Protein AF-A0A392QDA1-F1 (afdb_monomer)

Organism: NCBI:txid97028

Solvent-accessible surface area (backbone atoms only — not comparable to full-atom values): 6188 Å² total; per-residue (Å²): 137,78,67,86,50,69,68,54,48,57,68,53,84,76,65,58,68,62,35,60,78,65,46,43,58,72,70,44,45,66,56,47,45,52,50,48,23,72,72,70,76,44,80,56,62,68,60,43,50,50,54,46,51,43,58,74,67,65,57,52,59,65,56,50,31,59,62,34,36,80,76,46,47,89,55,18,59,62,50,45,58,52,49,53,51,50,53,55,45,55,51,52,36,52,76,70,64,65,64,76,69,83,81,127

Sequence (104 aa):
MIPKTKEELFSYEIDWAVYDKHQLHDRLRPWISKKIKDFLGEEENTLIDYIVSSTQEHVKASQMLERLQTILDDEAEMFVLKMWRMLIFEIKKVETGLAVKSKS

Mean predicted aligned error: 4.25 Å

Structure (mmCIF, N/CA/C/O backbone):
data_AF-A0A392QDA1-F1
#
_entry.id   AF-A0A392QDA1-F1
#
loop_
_atom_site.group_PDB
_atom_site.id
_atom_site.type_symbol
_atom_site.label_atom_id
_atom_site.label_alt_id
_atom_site.label_comp_id
_atom_site.label_asym_id
_atom_site.label_entity_id
_atom_site.label_seq_id
_atom_site.pdbx_PDB_ins_code
_atom_site.Cartn_x
_atom_site.Cartn_y
_atom_site.Cartn_z
_atom_site.occupancy
_atom_site.B_iso_or_equiv
_atom_site.auth_seq_id
_atom_site.auth_comp_id
_atom_site.auth_asym_id
_atom_site.auth_atom_id
_atom_site.pdbx_PDB_model_num
ATOM 1 N N . MET A 1 1 ? -9.910 10.112 10.956 1.00 83.31 1 MET A N 1
ATOM 2 C CA . MET A 1 1 ? -8.728 10.940 10.632 1.00 83.31 1 MET A CA 1
ATOM 3 C C . MET A 1 1 ? -7.683 10.060 9.952 1.00 83.31 1 MET A C 1
ATOM 5 O O . MET A 1 1 ? -7.612 8.893 10.313 1.00 83.31 1 MET A O 1
ATOM 9 N N . ILE A 1 2 ? -6.945 10.575 8.964 1.00 91.62 2 ILE A N 1
ATOM 10 C CA . ILE A 1 2 ? -5.819 9.865 8.327 1.00 91.62 2 ILE A CA 1
ATOM 11 C C . ILE A 1 2 ? -4.516 10.365 8.976 1.00 91.62 2 ILE A C 1
ATOM 13 O O . ILE A 1 2 ? -4.365 11.587 9.071 1.00 91.62 2 ILE A O 1
ATOM 17 N N . PRO A 1 3 ? -3.606 9.471 9.409 1.00 94.50 3 PRO A N 1
ATOM 18 C CA . PRO A 1 3 ? -2.318 9.844 9.993 1.00 94.50 3 PRO A CA 1
ATOM 19 C C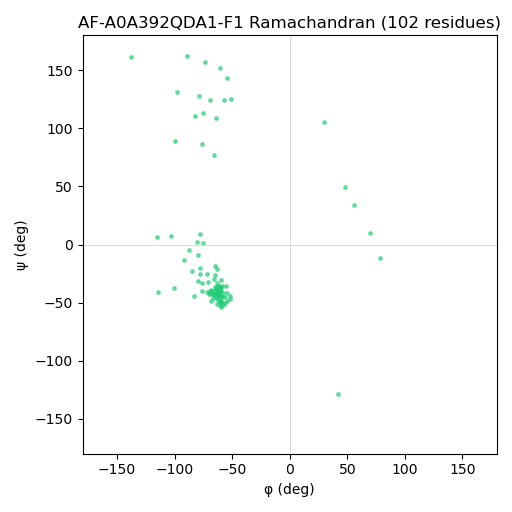 . PRO A 1 3 ? -1.478 10.770 9.111 1.00 94.50 3 PRO A C 1
ATOM 21 O O . PRO A 1 3 ? -1.452 10.639 7.877 1.00 94.50 3 PRO A O 1
ATOM 24 N N . LYS A 1 4 ? -0.772 11.708 9.749 1.00 91.06 4 LYS A N 1
ATOM 25 C CA . LYS A 1 4 ? 0.051 12.696 9.037 1.00 91.06 4 LYS A CA 1
ATOM 26 C C . LYS A 1 4 ? 1.521 12.320 9.053 1.00 91.06 4 LYS A C 1
ATOM 28 O O . LYS A 1 4 ? 2.171 12.510 8.024 1.00 91.06 4 LYS A O 1
ATOM 33 N N . THR A 1 5 ? 2.020 11.768 10.155 1.00 95.81 5 THR A N 1
ATOM 34 C CA . THR A 1 5 ? 3.424 11.356 10.264 1.00 95.81 5 THR A CA 1
ATOM 35 C C . THR A 1 5 ? 3.621 9.913 9.804 1.00 95.81 5 THR A C 1
ATOM 37 O O . THR A 1 5 ? 2.660 9.150 9.675 1.00 95.81 5 THR A O 1
ATOM 40 N N . LYS A 1 6 ? 4.871 9.541 9.515 1.00 95.25 6 LYS A N 1
ATOM 41 C CA . LYS A 1 6 ? 5.231 8.169 9.134 1.00 95.25 6 LYS A CA 1
ATOM 42 C C . LYS A 1 6 ? 4.991 7.212 10.295 1.00 95.25 6 LYS A C 1
ATOM 44 O O . LYS A 1 6 ? 4.420 6.146 10.100 1.00 95.25 6 LYS A O 1
ATOM 49 N N . GLU A 1 7 ? 5.373 7.625 11.495 1.00 96.25 7 GLU A N 1
ATOM 50 C CA . GLU A 1 7 ? 5.296 6.836 12.720 1.00 96.25 7 GLU A CA 1
ATOM 51 C C . GLU A 1 7 ? 3.841 6.501 13.055 1.00 96.25 7 GLU A C 1
ATOM 53 O O . GLU A 1 7 ? 3.510 5.338 13.286 1.00 96.25 7 GLU A O 1
ATOM 58 N N . GLU A 1 8 ? 2.953 7.498 13.002 1.00 96.69 8 GLU A N 1
ATOM 59 C CA . GLU A 1 8 ? 1.516 7.298 13.205 1.00 96.69 8 GLU A CA 1
ATOM 60 C C . GLU A 1 8 ? 0.920 6.401 12.117 1.00 96.69 8 GLU A C 1
ATOM 62 O O . GLU A 1 8 ? 0.078 5.556 12.404 1.00 96.69 8 GLU A O 1
ATOM 67 N N . LEU A 1 9 ? 1.345 6.578 10.861 1.00 96.88 9 LEU A N 1
ATOM 68 C CA . LEU A 1 9 ? 0.834 5.798 9.738 1.00 96.88 9 LEU A CA 1
ATOM 69 C C . LEU A 1 9 ? 1.245 4.325 9.831 1.00 96.88 9 LEU A C 1
ATOM 71 O O . LEU A 1 9 ? 0.441 3.447 9.533 1.00 96.88 9 LEU A O 1
ATOM 75 N N . PHE A 1 10 ? 2.482 4.061 10.249 1.00 96.50 10 PHE A N 1
ATOM 76 C CA . PHE A 1 10 ? 3.039 2.712 10.363 1.00 96.50 10 PHE A CA 1
ATOM 77 C C . PHE A 1 10 ? 2.539 1.994 11.619 1.00 96.50 10 PHE A C 1
ATOM 79 O O . PHE A 1 10 ? 2.469 0.767 11.628 1.00 96.50 10 PHE A O 1
ATOM 86 N N . SER A 1 11 ? 2.159 2.754 12.647 1.00 96.38 11 SER A N 1
ATOM 87 C CA . SER A 1 11 ? 1.542 2.235 13.874 1.00 96.38 11 SER A CA 1
ATOM 88 C C . SER A 1 11 ? 0.018 2.119 13.774 1.00 96.38 11 SER A C 1
ATOM 90 O O . SER A 1 11 ? -0.618 1.641 14.709 1.00 96.38 11 SER A O 1
ATOM 92 N N . TYR A 1 12 ? -0.585 2.576 12.673 1.00 96.44 12 TYR A N 1
ATOM 93 C CA . TYR A 1 12 ? -2.030 2.534 12.493 1.00 96.44 12 TYR A CA 1
ATOM 94 C C . TYR A 1 12 ? -2.511 1.088 12.317 1.00 96.44 12 TYR A C 1
ATOM 96 O O . TYR A 1 12 ? -2.082 0.386 11.398 1.00 96.44 12 TYR A O 1
ATOM 104 N N . GLU A 1 13 ? -3.451 0.664 13.160 1.00 94.88 13 GLU A N 1
ATOM 105 C CA . GLU A 1 13 ? -4.080 -0.651 13.060 1.00 94.88 13 GLU A CA 1
ATOM 106 C C . GLU A 1 13 ? -5.095 -0.679 11.913 1.00 94.88 13 GLU A C 1
ATOM 108 O O . GLU A 1 13 ? -6.120 0.006 11.926 1.00 94.88 13 GLU A O 1
ATOM 113 N N . ILE A 1 14 ? -4.781 -1.463 10.883 1.00 96.12 14 ILE A N 1
ATOM 114 C CA . ILE A 1 14 ? -5.652 -1.668 9.730 1.00 96.12 14 ILE A CA 1
ATOM 115 C C . ILE A 1 14 ? -6.748 -2.668 10.104 1.00 96.12 14 ILE A C 1
ATOM 117 O O . ILE A 1 14 ? -6.455 -3.774 10.556 1.00 96.12 14 ILE A O 1
ATOM 121 N N . ASP A 1 15 ? -8.007 -2.297 9.865 1.00 95.81 15 ASP A N 1
ATOM 122 C CA . ASP A 1 15 ? -9.128 -3.233 9.944 1.00 95.81 15 ASP A CA 1
ATOM 123 C C . ASP A 1 15 ? -9.133 -4.127 8.694 1.00 95.81 15 ASP A C 1
ATOM 125 O O . ASP A 1 15 ? -9.759 -3.834 7.668 1.00 95.81 15 ASP A O 1
ATOM 129 N N . TRP A 1 16 ? -8.368 -5.215 8.775 1.00 97.12 16 TRP A N 1
ATOM 130 C CA . TRP A 1 16 ? -8.252 -6.192 7.696 1.00 97.12 16 TRP A CA 1
ATOM 131 C C . TRP A 1 16 ? -9.570 -6.926 7.420 1.00 97.12 16 TRP A C 1
ATOM 133 O O . TRP A 1 16 ? -9.834 -7.294 6.279 1.00 97.12 16 TRP A O 1
ATOM 143 N N . ALA A 1 17 ? -10.455 -7.051 8.414 1.00 96.44 17 ALA A N 1
ATOM 144 C CA . ALA A 1 17 ? -11.766 -7.657 8.210 1.00 96.44 17 ALA A CA 1
ATOM 145 C C . ALA A 1 17 ? -12.643 -6.790 7.292 1.00 96.44 17 ALA A C 1
ATOM 147 O O . ALA A 1 17 ? -13.306 -7.309 6.390 1.00 96.44 17 ALA A O 1
ATOM 148 N N . VAL A 1 18 ? -12.620 -5.464 7.470 1.00 95.75 18 VAL A N 1
ATOM 149 C CA . VAL A 1 18 ? -13.268 -4.514 6.551 1.00 95.75 18 VAL A CA 1
ATOM 150 C C . VAL A 1 18 ? -12.599 -4.541 5.178 1.00 95.75 18 VAL A C 1
ATOM 152 O O . VAL A 1 18 ? -13.299 -4.544 4.160 1.00 95.75 18 VAL A O 1
ATOM 155 N N . TYR A 1 19 ? -11.267 -4.586 5.137 1.00 97.06 19 TYR A N 1
ATOM 156 C CA . TYR A 1 19 ? -10.510 -4.680 3.889 1.00 97.06 19 TYR A CA 1
ATOM 157 C C . TYR A 1 19 ? -10.924 -5.895 3.045 1.00 97.06 19 TYR A C 1
ATOM 159 O O . TYR A 1 19 ? -11.264 -5.728 1.868 1.00 97.06 19 TYR A O 1
ATOM 167 N N . ASP A 1 20 ? -10.962 -7.082 3.653 1.00 97.00 20 ASP A N 1
ATOM 168 C CA . ASP A 1 20 ? -11.300 -8.340 2.981 1.00 97.00 20 ASP A CA 1
ATOM 169 C C . ASP A 1 20 ? -12.769 -8.363 2.561 1.00 97.00 20 ASP A C 1
ATOM 171 O O . ASP A 1 20 ? -13.090 -8.620 1.399 1.00 97.00 20 ASP A O 1
ATOM 175 N N . LYS A 1 21 ? -13.675 -8.010 3.483 1.00 96.38 21 LYS A N 1
ATOM 176 C CA . LYS A 1 21 ? -15.126 -7.987 3.242 1.00 96.38 21 LYS A CA 1
ATOM 177 C C . LYS A 1 21 ? -15.512 -7.116 2.047 1.00 96.38 21 LYS A C 1
ATOM 179 O O . LYS A 1 21 ? -16.479 -7.423 1.351 1.00 96.38 21 LYS A O 1
ATOM 184 N N . HIS A 1 22 ? -14.801 -6.011 1.836 1.00 95.38 22 HIS A N 1
ATOM 185 C CA . HIS A 1 22 ? -15.088 -5.051 0.770 1.00 95.38 22 HIS A CA 1
ATOM 186 C C . HIS A 1 22 ? -14.137 -5.146 -0.427 1.00 95.38 22 HIS A C 1
ATOM 188 O O . HIS A 1 22 ? -14.219 -4.282 -1.307 1.00 95.38 22 HIS A O 1
ATOM 194 N N . GLN A 1 23 ? -13.267 -6.163 -0.459 1.00 95.94 23 GLN A N 1
ATOM 195 C CA . GLN A 1 23 ? -12.281 -6.402 -1.516 1.00 95.94 23 GLN A CA 1
ATOM 196 C C . GLN A 1 23 ? -11.492 -5.133 -1.867 1.00 95.94 23 GLN A C 1
ATOM 198 O O . GLN A 1 23 ? -11.396 -4.721 -3.023 1.00 95.94 23 GLN A O 1
ATOM 203 N N . LEU A 1 24 ? -10.953 -4.446 -0.854 1.00 96.38 24 LEU A N 1
ATOM 204 C CA . LEU A 1 24 ? -10.332 -3.136 -1.079 1.00 96.38 24 LEU A CA 1
ATOM 205 C C . LEU A 1 24 ? -9.072 -3.204 -1.961 1.00 96.38 24 LEU A C 1
ATOM 207 O O . LEU A 1 24 ? -8.724 -2.191 -2.564 1.00 96.38 24 LEU A O 1
ATOM 211 N N . HIS A 1 25 ? -8.442 -4.375 -2.121 1.00 95.62 25 HIS A N 1
ATOM 212 C CA . HIS A 1 25 ? -7.395 -4.598 -3.128 1.00 95.62 25 HIS A CA 1
ATOM 213 C C . HIS A 1 25 ? -7.836 -4.179 -4.536 1.00 95.62 25 HIS A C 1
ATOM 215 O O . HIS A 1 25 ? -7.094 -3.470 -5.217 1.00 95.62 25 HIS A O 1
ATOM 221 N N . ASP A 1 26 ? -9.057 -4.527 -4.949 1.00 95.12 26 ASP A N 1
ATOM 222 C CA . ASP A 1 26 ? -9.574 -4.193 -6.282 1.00 95.12 26 ASP A CA 1
ATOM 223 C C . ASP A 1 26 ? -9.739 -2.682 -6.465 1.00 95.12 26 ASP A C 1
ATOM 225 O O . ASP A 1 26 ? -9.577 -2.149 -7.563 1.00 95.12 26 ASP A O 1
ATOM 229 N N . ARG A 1 27 ? -10.009 -1.958 -5.374 1.00 94.12 27 ARG A N 1
ATOM 230 C CA . ARG A 1 27 ? -10.125 -0.492 -5.388 1.00 94.12 27 ARG A CA 1
ATOM 231 C C . ARG A 1 27 ? -8.774 0.204 -5.386 1.00 94.12 27 ARG A C 1
ATOM 233 O O . ARG A 1 27 ? -8.648 1.296 -5.940 1.00 94.12 27 ARG A O 1
ATOM 240 N N . LEU A 1 28 ? -7.775 -0.407 -4.757 1.00 95.50 28 LEU A N 1
ATOM 241 C CA . LEU A 1 28 ? -6.412 0.110 -4.729 1.00 95.50 28 LEU A CA 1
ATOM 242 C C . LEU A 1 28 ? -5.688 -0.139 -6.053 1.00 95.50 28 LEU A C 1
ATOM 244 O O . LEU A 1 28 ? -4.899 0.709 -6.466 1.00 95.50 28 LEU A O 1
ATOM 248 N N . ARG A 1 29 ? -5.976 -1.246 -6.749 1.00 97.25 29 ARG A N 1
ATOM 249 C CA . ARG A 1 29 ? -5.271 -1.654 -7.974 1.00 97.25 29 ARG A CA 1
ATOM 250 C C . ARG A 1 29 ? -5.181 -0.554 -9.048 1.00 97.25 29 ARG A C 1
ATOM 252 O O . ARG A 1 29 ? -4.067 -0.315 -9.512 1.00 97.25 29 ARG A O 1
ATOM 259 N N . PRO A 1 30 ? -6.250 0.187 -9.415 1.00 97.19 30 PRO A N 1
ATOM 260 C CA . PRO A 1 30 ? -6.139 1.278 -10.390 1.00 97.19 30 PRO A CA 1
ATOM 261 C C . PRO A 1 30 ? -5.219 2.413 -9.928 1.00 97.19 30 PRO A C 1
ATOM 263 O O . PRO A 1 30 ? -4.508 3.015 -10.732 1.00 97.19 30 PRO A O 1
ATOM 266 N N . TRP A 1 31 ? -5.220 2.712 -8.625 1.00 96.88 31 TRP A N 1
ATOM 267 C CA . TRP A 1 31 ? -4.334 3.723 -8.055 1.00 96.88 31 TRP A CA 1
ATOM 268 C C . TRP A 1 31 ? -2.877 3.246 -8.056 1.00 96.88 31 TRP A C 1
ATOM 270 O O . TRP A 1 31 ? -1.998 4.011 -8.446 1.00 96.88 31 TRP A O 1
ATOM 280 N N . ILE A 1 32 ? -2.637 1.983 -7.686 1.00 97.25 32 ILE A N 1
ATOM 281 C CA . ILE A 1 32 ? -1.314 1.343 -7.710 1.00 97.25 32 ILE A CA 1
ATOM 282 C C . ILE A 1 32 ? -0.762 1.329 -9.139 1.00 97.25 32 ILE A C 1
ATOM 284 O O . ILE A 1 32 ? 0.327 1.850 -9.352 1.00 97.25 32 ILE A O 1
ATOM 288 N N . SER A 1 33 ? -1.527 0.835 -10.122 1.00 97.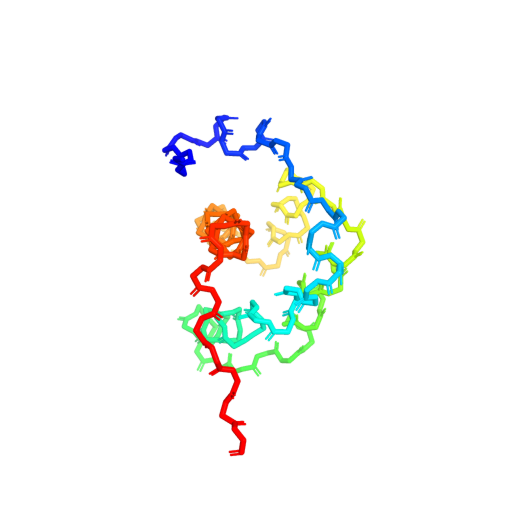50 33 SER A N 1
ATOM 289 C CA . SER A 1 33 ? -1.120 0.804 -11.540 1.00 97.50 33 SER A CA 1
ATOM 290 C C . SER A 1 33 ? -0.723 2.191 -12.043 1.00 97.50 33 SER A C 1
ATOM 292 O O . SER A 1 33 ? 0.379 2.377 -12.562 1.00 97.50 33 SER A O 1
ATOM 294 N N . LYS A 1 34 ? -1.556 3.207 -11.778 1.00 96.88 34 LYS A N 1
ATOM 295 C CA . LYS A 1 34 ? -1.232 4.589 -12.144 1.00 96.88 34 LYS A CA 1
ATOM 296 C C . LYS A 1 34 ? 0.072 5.062 -11.503 1.00 96.88 34 LYS A C 1
ATOM 298 O O . LYS A 1 34 ? 0.876 5.701 -12.166 1.00 96.88 34 LYS A O 1
ATOM 303 N N . LYS A 1 35 ? 0.278 4.777 -10.218 1.00 95.50 35 LYS A N 1
ATOM 304 C CA . LYS A 1 35 ? 1.470 5.219 -9.486 1.00 95.50 35 LYS A CA 1
ATOM 305 C C . LYS A 1 35 ? 2.738 4.526 -9.970 1.00 95.50 35 LYS A C 1
ATOM 307 O O . LYS A 1 35 ? 3.729 5.215 -10.153 1.00 95.50 35 LYS A O 1
ATOM 312 N N . ILE A 1 36 ? 2.691 3.221 -10.224 1.00 95.44 36 ILE A N 1
ATOM 313 C CA . ILE A 1 36 ? 3.819 2.479 -10.800 1.00 95.44 36 ILE A CA 1
ATOM 314 C C . ILE A 1 36 ? 4.165 3.018 -12.186 1.00 95.44 36 ILE A C 1
ATOM 316 O O . ILE A 1 36 ? 5.324 3.331 -12.433 1.00 95.44 36 ILE A O 1
ATOM 320 N N . LYS A 1 37 ? 3.163 3.254 -13.039 1.00 95.38 37 LYS A N 1
ATOM 321 C CA . LYS A 1 37 ? 3.380 3.884 -14.345 1.00 95.38 37 LYS A CA 1
ATOM 322 C C . LYS A 1 37 ? 3.974 5.288 -14.246 1.00 95.38 37 LYS A C 1
ATOM 324 O O . LYS A 1 37 ? 4.845 5.630 -15.038 1.00 95.38 37 LYS A O 1
ATOM 329 N N . ASP A 1 38 ? 3.525 6.096 -13.286 1.00 93.56 38 ASP A N 1
ATOM 330 C CA . ASP A 1 38 ? 4.089 7.431 -13.054 1.00 93.56 38 ASP A CA 1
ATOM 331 C C . ASP A 1 38 ? 5.576 7.358 -12.640 1.00 93.56 38 ASP A C 1
ATOM 333 O O . ASP A 1 38 ? 6.333 8.264 -12.980 1.00 93.56 38 ASP A O 1
ATOM 337 N N . PHE A 1 39 ? 5.989 6.316 -11.906 1.00 90.06 39 PHE A N 1
ATOM 338 C CA . PHE A 1 39 ? 7.373 6.147 -11.446 1.00 90.06 39 PHE A CA 1
ATOM 339 C C . PHE A 1 39 ? 8.291 5.527 -12.500 1.00 90.06 39 PHE A C 1
ATOM 341 O O . PHE A 1 39 ? 9.400 6.011 -12.691 1.00 90.06 39 PHE A O 1
ATOM 348 N N . LEU A 1 40 ? 7.835 4.478 -13.187 1.00 91.62 40 LEU A N 1
ATOM 349 C CA . LEU A 1 40 ? 8.656 3.714 -14.132 1.00 91.62 40 LEU A CA 1
ATOM 350 C C . LEU A 1 40 ? 8.548 4.228 -15.575 1.00 91.62 40 LEU A C 1
ATOM 352 O O . LEU A 1 40 ? 9.332 3.844 -16.434 1.00 91.62 40 LEU A O 1
ATOM 356 N N . GLY A 1 41 ? 7.561 5.077 -15.871 1.00 93.56 41 GLY A N 1
ATOM 357 C CA . GLY A 1 41 ? 7.229 5.507 -17.233 1.00 93.56 41 GLY A CA 1
ATOM 358 C C . GLY A 1 41 ? 6.419 4.474 -18.026 1.00 93.56 41 GLY A C 1
ATOM 359 O O . GLY A 1 41 ? 5.838 4.812 -19.060 1.00 93.56 41 GLY A O 1
ATOM 360 N N . GLU A 1 42 ? 6.305 3.247 -17.521 1.00 94.06 42 GLU A N 1
ATOM 361 C CA . GLU A 1 42 ? 5.569 2.145 -18.133 1.00 94.06 42 GLU A CA 1
ATOM 362 C C . GLU A 1 42 ? 4.763 1.337 -17.113 1.00 94.06 42 GLU A C 1
ATOM 364 O O . GLU A 1 42 ? 4.968 1.416 -15.902 1.00 94.06 42 GLU A O 1
ATOM 369 N N . GLU A 1 43 ? 3.783 0.585 -17.608 1.00 91.44 43 GLU A N 1
ATOM 370 C CA . GLU A 1 43 ? 2.975 -0.282 -16.758 1.00 91.44 43 GLU A CA 1
ATOM 371 C C . GLU A 1 43 ? 3.698 -1.606 -16.509 1.00 91.44 43 GLU A C 1
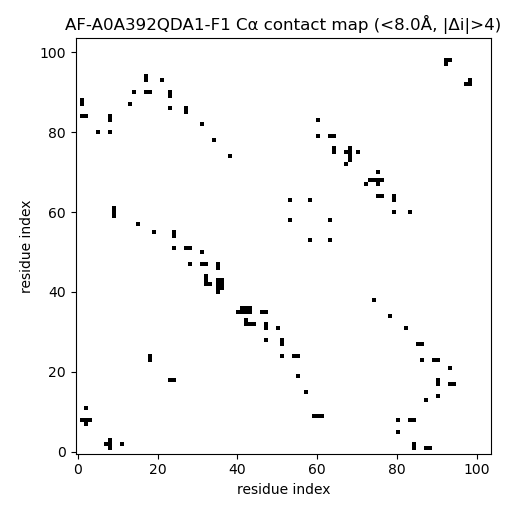ATOM 373 O O . GLU A 1 43 ? 3.796 -2.442 -17.403 1.00 91.44 43 GLU A O 1
ATOM 378 N N . GLU A 1 44 ? 4.149 -1.811 -15.273 1.00 96.75 44 GLU A N 1
ATOM 379 C CA . GLU A 1 44 ? 4.771 -3.061 -14.839 1.00 96.75 44 GLU A CA 1
ATOM 380 C C . GLU A 1 44 ? 3.754 -3.927 -14.079 1.00 96.75 44 GLU A C 1
ATOM 382 O O . GLU A 1 44 ? 3.596 -3.825 -12.857 1.00 96.75 44 GLU A O 1
ATOM 387 N N . ASN A 1 45 ? 3.024 -4.773 -14.813 1.00 96.94 45 ASN A N 1
ATOM 388 C CA . ASN A 1 45 ? 1.952 -5.609 -14.254 1.00 96.94 45 ASN A CA 1
ATOM 389 C C . ASN A 1 45 ? 2.444 -6.552 -13.150 1.00 96.94 45 ASN A C 1
ATOM 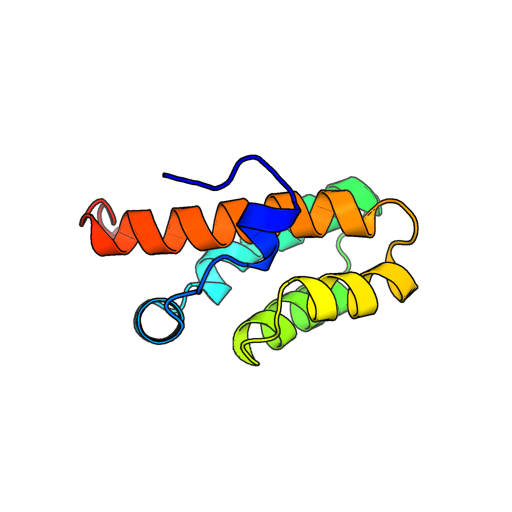391 O O . ASN A 1 45 ? 1.735 -6.743 -12.165 1.00 96.94 45 ASN A O 1
ATOM 395 N N . THR A 1 46 ? 3.665 -7.078 -13.267 1.00 97.31 46 THR A N 1
ATOM 396 C CA . THR A 1 46 ? 4.235 -7.998 -12.274 1.00 97.31 46 THR A CA 1
ATOM 397 C C . THR A 1 46 ? 4.392 -7.317 -10.917 1.00 97.31 46 THR A C 1
ATOM 399 O O . THR A 1 46 ? 4.035 -7.879 -9.883 1.00 97.31 46 THR A O 1
ATOM 402 N N . LEU A 1 47 ? 4.884 -6.074 -10.915 1.00 96.75 47 LEU A N 1
ATOM 403 C CA . LEU A 1 47 ? 5.041 -5.280 -9.700 1.00 96.75 47 LEU A CA 1
ATOM 404 C C . LEU A 1 47 ? 3.683 -4.866 -9.123 1.00 96.75 47 LEU A C 1
ATOM 406 O O . LEU A 1 47 ? 3.486 -4.906 -7.910 1.00 96.75 47 LEU A O 1
ATOM 410 N N . ILE A 1 48 ? 2.730 -4.504 -9.983 1.00 97.88 48 ILE A N 1
ATOM 411 C CA . ILE A 1 48 ? 1.362 -4.178 -9.562 1.00 97.88 48 ILE A CA 1
ATOM 412 C C . ILE A 1 48 ? 0.721 -5.381 -8.862 1.00 97.88 48 ILE A C 1
ATOM 414 O O . ILE A 1 48 ? 0.183 -5.229 -7.764 1.00 97.88 48 ILE A O 1
ATOM 418 N N . ASP A 1 49 ? 0.809 -6.567 -9.464 1.00 98.00 49 ASP A N 1
ATOM 419 C CA . ASP A 1 49 ? 0.291 -7.810 -8.891 1.00 98.00 49 ASP A CA 1
ATOM 420 C C . ASP A 1 49 ? 0.975 -8.145 -7.567 1.00 98.00 49 ASP A C 1
ATOM 422 O O . ASP A 1 49 ? 0.289 -8.457 -6.596 1.00 98.00 49 ASP A O 1
ATOM 426 N N . TYR A 1 50 ? 2.298 -7.991 -7.492 1.00 97.75 50 TYR A N 1
ATOM 427 C CA . TYR A 1 50 ? 3.069 -8.215 -6.271 1.00 97.75 50 TYR A CA 1
ATOM 428 C C . TYR A 1 50 ? 2.668 -7.282 -5.116 1.00 97.75 50 TYR A C 1
ATOM 430 O O . TYR A 1 50 ? 2.564 -7.708 -3.961 1.00 97.75 50 TYR A O 1
ATOM 438 N N . ILE A 1 51 ? 2.421 -6.001 -5.401 1.00 97.31 51 ILE A N 1
ATOM 439 C CA . ILE A 1 51 ? 1.965 -5.037 -4.390 1.00 97.31 51 ILE A CA 1
ATOM 440 C C . ILE A 1 51 ? 0.559 -5.404 -3.919 1.00 97.31 51 ILE A C 1
ATOM 442 O O . ILE A 1 51 ? 0.294 -5.425 -2.715 1.00 97.31 51 ILE A O 1
ATOM 446 N N . VAL A 1 52 ? -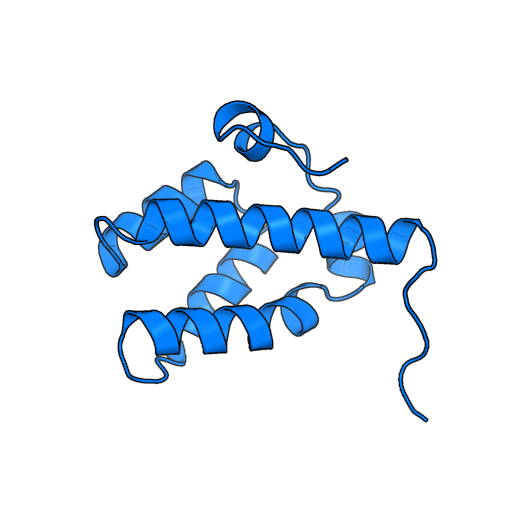0.343 -5.711 -4.855 1.00 97.56 52 VAL A N 1
ATOM 447 C CA . VAL A 1 52 ? -1.720 -6.102 -4.538 1.00 97.56 52 VAL A CA 1
ATOM 448 C C . VAL A 1 52 ? -1.733 -7.374 -3.689 1.00 97.56 52 VAL A C 1
ATOM 450 O O . VAL A 1 52 ? -2.350 -7.367 -2.621 1.00 97.56 52 VAL A O 1
ATOM 453 N N . SER A 1 53 ? -0.995 -8.413 -4.085 1.00 97.56 53 SER A N 1
ATOM 454 C CA . SER A 1 53 ? -0.907 -9.665 -3.329 1.00 97.56 53 SER A CA 1
ATOM 455 C C . SER A 1 53 ? -0.310 -9.442 -1.941 1.00 97.56 53 SER A C 1
ATOM 457 O O . SER A 1 53 ? -0.851 -9.933 -0.955 1.00 97.56 53 SER A O 1
ATOM 459 N N . SER A 1 54 ? 0.727 -8.608 -1.825 1.00 96.88 54 SER A N 1
ATOM 460 C CA . SER A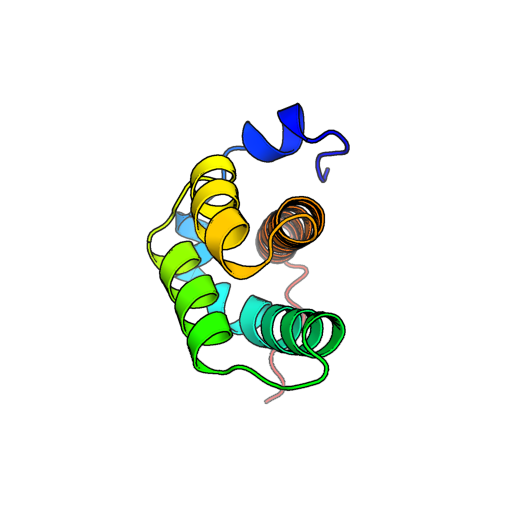 1 54 ? 1.311 -8.245 -0.530 1.00 96.88 54 SER A CA 1
ATOM 461 C C . SER A 1 54 ? 0.288 -7.562 0.389 1.00 96.88 54 SER A C 1
ATOM 463 O O . SER A 1 54 ? 0.277 -7.815 1.590 1.00 96.88 54 SER A O 1
ATOM 465 N N . THR A 1 55 ? -0.618 -6.730 -0.141 1.00 95.69 55 THR A N 1
ATOM 466 C CA . THR A 1 55 ? -1.708 -6.171 0.683 1.00 95.69 55 THR A CA 1
ATOM 467 C C . THR A 1 55 ? -2.761 -7.209 1.080 1.00 95.69 55 THR A C 1
ATOM 469 O O . THR A 1 55 ? -3.297 -7.118 2.181 1.00 95.69 55 THR A O 1
ATOM 472 N N . GLN A 1 56 ? -3.019 -8.216 0.240 1.00 96.81 56 GLN A N 1
ATOM 473 C CA . GLN A 1 56 ? -3.914 -9.336 0.565 1.00 96.81 56 GLN A CA 1
ATOM 474 C C . GLN A 1 56 ? -3.309 -10.298 1.601 1.00 96.81 56 GLN A C 1
ATOM 476 O O . GLN A 1 56 ? -4.046 -10.938 2.339 1.00 96.81 56 GLN A O 1
ATOM 481 N N . GLU A 1 57 ? -1.979 -10.359 1.706 1.00 97.62 57 GLU A N 1
ATOM 482 C CA . GLU A 1 57 ? -1.245 -11.054 2.778 1.00 97.62 57 GLU A CA 1
ATOM 483 C C . GLU A 1 57 ? -1.260 -10.292 4.118 1.00 97.62 57 GLU A C 1
ATOM 485 O O . GLU A 1 57 ? -0.637 -10.730 5.086 1.00 97.62 57 GLU A O 1
ATOM 490 N N . HIS A 1 58 ? -1.933 -9.136 4.178 1.00 97.25 58 HIS A N 1
ATOM 491 C CA . HIS A 1 58 ? -2.038 -8.278 5.366 1.00 97.25 58 HIS A CA 1
ATOM 492 C C . HIS A 1 58 ? -0.676 -7.857 5.938 1.00 97.25 58 HIS A C 1
ATOM 494 O O . HIS A 1 58 ? -0.504 -7.704 7.153 1.00 97.25 58 HIS A O 1
ATOM 500 N N . VAL A 1 59 ? 0.320 -7.659 5.067 1.00 96.88 59 VAL A N 1
ATOM 501 C CA . VAL A 1 59 ? 1.656 -7.229 5.500 1.00 96.88 59 VAL A CA 1
ATOM 502 C C . VAL A 1 59 ? 1.603 -5.872 6.198 1.00 96.88 59 VAL A C 1
ATOM 504 O O . VAL A 1 59 ? 0.772 -5.008 5.902 1.00 96.88 59 VAL A O 1
ATOM 507 N N . LYS A 1 60 ? 2.549 -5.645 7.111 1.00 96.94 60 LYS A N 1
ATOM 508 C CA . LYS A 1 60 ? 2.695 -4.342 7.774 1.00 96.94 60 LYS A CA 1
ATOM 509 C C . LYS A 1 60 ? 3.292 -3.301 6.826 1.00 96.94 60 LYS A C 1
ATOM 511 O O . LYS A 1 60 ? 4.038 -3.640 5.910 1.00 96.94 60 LYS A O 1
ATOM 516 N N . ALA A 1 61 ? 3.050 -2.020 7.115 1.00 97.19 61 ALA A N 1
ATOM 517 C CA . ALA A 1 61 ? 3.599 -0.899 6.343 1.00 97.19 61 ALA A CA 1
ATOM 518 C C . ALA A 1 61 ? 5.129 -0.964 6.222 1.00 97.19 61 ALA A C 1
ATOM 520 O O . ALA A 1 61 ? 5.678 -0.741 5.148 1.00 97.19 61 ALA A O 1
ATOM 521 N N . SER A 1 62 ? 5.809 -1.320 7.317 1.00 97.31 62 SER A N 1
ATOM 522 C CA . SER A 1 62 ? 7.264 -1.477 7.347 1.00 97.31 62 SER A CA 1
ATOM 523 C C . SER A 1 62 ? 7.746 -2.598 6.430 1.00 97.31 62 SER A C 1
ATOM 525 O O . SER A 1 62 ? 8.687 -2.401 5.676 1.00 97.31 62 SER A O 1
ATOM 527 N N . GLN A 1 63 ? 7.057 -3.740 6.430 1.00 97.69 63 GLN A N 1
ATOM 528 C CA .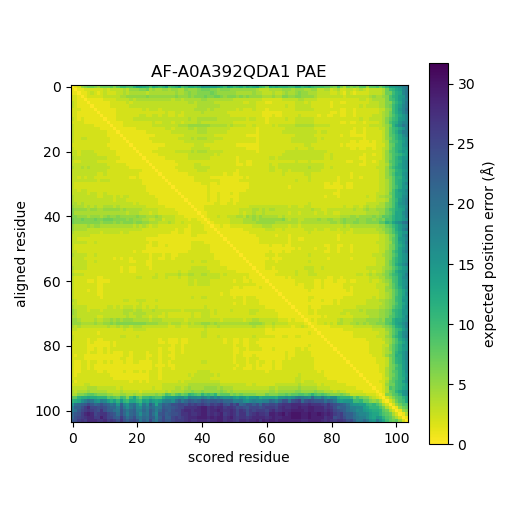 GLN A 1 63 ? 7.398 -4.878 5.575 1.00 97.69 63 GLN A CA 1
ATOM 529 C C . GLN A 1 63 ? 7.141 -4.568 4.101 1.00 97.69 63 GLN A C 1
ATOM 531 O O . GLN A 1 63 ? 7.933 -4.948 3.246 1.00 97.69 63 GLN A O 1
ATOM 536 N N . MET A 1 64 ? 6.052 -3.858 3.788 1.00 97.69 64 MET A N 1
ATOM 537 C CA . MET A 1 64 ? 5.816 -3.370 2.430 1.00 97.69 64 MET A CA 1
ATOM 538 C C . MET A 1 64 ? 6.929 -2.414 1.993 1.00 97.69 64 MET A C 1
ATOM 540 O O . MET A 1 64 ? 7.422 -2.531 0.877 1.00 97.69 64 MET A O 1
ATOM 544 N N . LEU A 1 65 ? 7.338 -1.487 2.866 1.00 98.06 65 LEU A N 1
ATOM 545 C CA . LEU A 1 65 ? 8.446 -0.583 2.577 1.00 98.06 65 LEU A CA 1
ATOM 546 C C . LEU A 1 65 ? 9.730 -1.359 2.297 1.00 98.06 65 LEU A C 1
ATOM 548 O O . LEU A 1 65 ? 10.318 -1.149 1.250 1.00 98.06 65 LEU A O 1
ATOM 552 N N . GLU A 1 66 ? 10.115 -2.300 3.154 1.00 97.62 66 GLU A N 1
ATOM 553 C CA . GLU A 1 66 ? 11.299 -3.145 2.944 1.00 97.62 66 GLU A CA 1
ATOM 554 C C . GLU A 1 66 ? 11.252 -3.902 1.608 1.00 97.62 66 GLU A C 1
ATOM 556 O O . GLU A 1 66 ? 12.236 -3.907 0.872 1.00 97.62 66 GLU A O 1
ATOM 561 N N . ARG A 1 67 ? 10.101 -4.500 1.265 1.00 97.00 67 ARG A N 1
ATOM 562 C CA . ARG A 1 67 ? 9.896 -5.221 -0.004 1.00 97.00 67 ARG A CA 1
ATOM 563 C C . ARG A 1 67 ? 10.044 -4.310 -1.219 1.00 97.00 67 ARG A C 1
ATOM 565 O O . ARG A 1 67 ? 10.607 -4.727 -2.221 1.00 97.00 67 ARG A O 1
ATOM 572 N N . LEU A 1 68 ? 9.505 -3.095 -1.153 1.00 96.81 68 LEU A N 1
ATOM 573 C CA . LEU A 1 68 ? 9.535 -2.165 -2.282 1.00 96.81 68 LEU A CA 1
ATOM 574 C C . LEU A 1 68 ? 10.828 -1.364 -2.353 1.00 96.81 68 LEU A C 1
ATOM 576 O O . LEU A 1 68 ? 11.194 -0.940 -3.441 1.00 96.81 68 LEU A O 1
ATOM 580 N N . GLN A 1 69 ? 11.546 -1.208 -1.243 1.00 96.88 69 GLN A N 1
ATOM 581 C CA . GLN A 1 69 ? 12.848 -0.548 -1.206 1.00 96.88 69 GLN A CA 1
ATOM 582 C C . GLN A 1 69 ? 13.869 -1.262 -2.097 1.00 96.88 69 GLN A C 1
ATOM 584 O O . GLN A 1 69 ? 14.739 -0.608 -2.648 1.00 96.88 69 GLN A O 1
ATOM 589 N N . THR A 1 70 ? 13.761 -2.583 -2.275 1.00 95.44 70 THR A N 1
ATOM 590 C CA . THR A 1 70 ? 14.663 -3.354 -3.151 1.00 95.44 70 THR A CA 1
ATOM 591 C C . THR A 1 70 ? 14.317 -3.256 -4.640 1.00 95.44 70 THR A C 1
ATOM 593 O O . THR A 1 70 ? 15.075 -3.757 -5.468 1.00 95.44 70 THR A O 1
ATOM 596 N N . ILE A 1 71 ? 13.164 -2.668 -4.977 1.00 93.81 71 ILE A N 1
ATOM 597 C CA . ILE A 1 71 ? 12.632 -2.582 -6.346 1.00 93.81 71 ILE A CA 1
ATOM 598 C C . ILE A 1 71 ? 12.593 -1.128 -6.829 1.00 93.81 71 ILE A C 1
ATOM 600 O O . ILE A 1 71 ? 12.866 -0.857 -7.993 1.00 93.81 71 ILE A O 1
ATOM 604 N N . LEU A 1 72 ? 12.200 -0.213 -5.942 1.00 94.31 72 LEU A N 1
ATOM 605 C CA . LEU A 1 72 ? 11.936 1.197 -6.225 1.00 94.31 72 LEU A CA 1
ATOM 606 C C . LEU A 1 72 ? 12.912 2.140 -5.514 1.00 94.31 72 LEU A C 1
ATOM 608 O O . LEU A 1 72 ? 12.655 3.333 -5.527 1.00 94.31 72 LEU A O 1
ATOM 612 N N . ASP A 1 73 ? 13.949 1.629 -4.844 1.00 94.12 73 ASP A N 1
ATOM 613 C CA . ASP A 1 73 ? 14.962 2.426 -4.144 1.00 94.12 73 ASP A CA 1
ATOM 614 C C . ASP A 1 73 ? 14.357 3.621 -3.364 1.00 94.12 73 ASP A C 1
ATOM 616 O O . ASP A 1 73 ? 13.431 3.451 -2.561 1.00 94.12 73 ASP A O 1
ATOM 620 N N . ASP A 1 74 ? 14.867 4.836 -3.566 1.00 92.25 74 ASP A N 1
ATOM 621 C CA . ASP A 1 74 ? 14.506 6.040 -2.807 1.00 92.25 74 ASP A CA 1
ATOM 622 C C . ASP A 1 74 ? 13.021 6.442 -2.963 1.00 92.25 74 ASP A C 1
ATOM 624 O O . ASP A 1 74 ? 12.447 7.125 -2.103 1.00 92.25 74 ASP A O 1
ATOM 628 N N . GLU A 1 75 ? 12.350 5.990 -4.022 1.00 92.25 75 GLU A N 1
ATOM 629 C CA . GLU A 1 75 ? 10.939 6.259 -4.296 1.00 92.25 75 GLU A CA 1
ATOM 630 C C . GLU A 1 75 ? 9.983 5.402 -3.447 1.00 92.25 75 GLU A C 1
ATOM 632 O O . GLU A 1 75 ? 8.814 5.782 -3.250 1.00 92.25 75 GLU A O 1
ATOM 637 N N . ALA A 1 76 ? 10.458 4.276 -2.904 1.00 96.06 76 ALA A N 1
ATOM 638 C CA . ALA A 1 76 ? 9.637 3.306 -2.180 1.00 96.06 76 ALA A CA 1
ATOM 639 C C . ALA A 1 76 ? 8.929 3.923 -0.966 1.00 96.06 76 ALA A C 1
ATOM 641 O O . ALA A 1 76 ? 7.722 3.729 -0.775 1.00 96.06 76 ALA A O 1
ATOM 642 N N . GLU A 1 77 ? 9.641 4.719 -0.164 1.00 96.19 77 GLU A N 1
ATOM 643 C CA . GLU A 1 77 ? 9.081 5.332 1.042 1.00 96.19 77 GLU A CA 1
ATOM 644 C C . GLU A 1 77 ? 7.889 6.229 0.717 1.00 96.19 77 GLU A C 1
ATOM 646 O O . GLU A 1 77 ? 6.806 6.092 1.300 1.00 96.19 77 GLU A O 1
ATOM 651 N N . MET A 1 78 ? 8.049 7.127 -0.254 1.00 95.44 78 MET A N 1
ATOM 652 C CA . MET A 1 78 ? 6.976 8.043 -0.624 1.00 95.44 78 MET A CA 1
ATOM 653 C C . MET A 1 78 ? 5.776 7.293 -1.207 1.00 95.44 78 MET A C 1
ATOM 655 O O . MET A 1 78 ? 4.626 7.681 -0.950 1.00 95.44 78 MET A O 1
ATOM 659 N N . PHE A 1 79 ? 6.019 6.231 -1.977 1.00 96.50 79 PHE A N 1
ATOM 660 C CA . PHE A 1 79 ? 4.957 5.387 -2.505 1.00 96.50 79 PHE A CA 1
ATOM 661 C C . PHE A 1 79 ? 4.176 4.695 -1.384 1.00 96.50 79 PHE A C 1
ATOM 663 O O . PHE A 1 79 ? 2.953 4.854 -1.324 1.00 96.50 79 PHE A O 1
ATOM 670 N N . VAL A 1 80 ? 4.856 4.024 -0.449 1.00 97.50 80 VAL A N 1
ATOM 671 C CA . VAL A 1 80 ? 4.208 3.313 0.665 1.00 97.50 80 VAL A CA 1
ATOM 672 C C . VAL A 1 80 ? 3.437 4.274 1.564 1.00 97.50 80 VAL A C 1
ATOM 674 O O . VAL A 1 80 ? 2.285 3.998 1.895 1.00 97.50 80 VAL A O 1
ATOM 677 N N . LEU A 1 81 ? 3.994 5.447 1.882 1.00 97.31 81 LEU A N 1
ATOM 678 C CA . LEU A 1 81 ? 3.289 6.476 2.656 1.00 97.31 81 LEU A CA 1
ATOM 679 C C . LEU A 1 81 ? 1.985 6.923 1.980 1.00 97.31 81 LEU A C 1
ATOM 681 O O . LEU A 1 81 ? 0.971 7.144 2.645 1.00 97.31 81 LEU A O 1
ATOM 685 N N . LYS A 1 82 ? 1.988 7.099 0.656 1.00 96.56 82 LYS A N 1
ATOM 686 C CA . LYS A 1 82 ? 0.778 7.476 -0.090 1.00 96.56 82 LYS A CA 1
ATOM 687 C C . LYS A 1 82 ? -0.212 6.313 -0.167 1.00 96.56 82 LYS A C 1
ATOM 689 O O . LYS A 1 82 ? -1.408 6.531 0.021 1.00 96.56 82 LYS A O 1
ATOM 694 N N . MET A 1 83 ? 0.283 5.097 -0.380 1.00 97.25 83 MET A N 1
ATOM 695 C CA . MET A 1 83 ? -0.534 3.892 -0.477 1.00 97.25 83 MET A CA 1
ATOM 696 C C . MET A 1 83 ? -1.241 3.580 0.843 1.00 97.25 83 MET A C 1
ATOM 698 O O . MET A 1 83 ? -2.449 3.359 0.845 1.00 97.25 83 MET A O 1
ATOM 702 N N . TRP A 1 84 ? -0.538 3.651 1.975 1.00 97.75 84 TRP A N 1
ATOM 703 C CA . TRP A 1 84 ? -1.138 3.402 3.289 1.00 97.75 84 TRP A CA 1
ATOM 704 C C . TRP A 1 84 ? -2.208 4.440 3.640 1.00 97.75 84 TRP A C 1
ATOM 706 O O . TRP A 1 84 ? -3.267 4.097 4.162 1.00 97.75 84 TRP A O 1
ATOM 716 N N . ARG A 1 85 ? -1.990 5.716 3.289 1.00 97.44 85 ARG A N 1
ATOM 717 C CA . ARG A 1 85 ? -3.022 6.755 3.444 1.00 97.44 85 ARG A CA 1
ATOM 718 C C . ARG A 1 85 ? -4.256 6.464 2.589 1.00 97.44 85 ARG A C 1
ATOM 720 O O . ARG A 1 85 ? -5.370 6.667 3.066 1.00 97.44 85 ARG A O 1
ATOM 727 N N . MET A 1 86 ? -4.068 5.975 1.361 1.00 96.44 86 MET A N 1
ATOM 728 C CA . MET A 1 86 ? -5.167 5.572 0.479 1.00 96.44 86 MET A CA 1
ATOM 729 C C . MET A 1 86 ? -5.933 4.363 1.034 1.00 96.44 86 MET A C 1
ATOM 731 O O . MET A 1 86 ? -7.161 4.371 1.043 1.00 96.44 86 MET A O 1
ATOM 735 N N . LEU A 1 87 ? -5.224 3.359 1.554 1.00 97.00 87 LEU A N 1
ATOM 736 C CA . LEU A 1 87 ? -5.816 2.189 2.204 1.00 97.00 87 LEU A CA 1
ATOM 737 C C . LEU A 1 87 ? -6.697 2.596 3.395 1.00 97.00 87 LEU A C 1
ATOM 739 O O . LEU A 1 87 ? -7.874 2.243 3.448 1.00 97.00 87 LEU A O 1
ATOM 743 N N . ILE A 1 88 ? -6.160 3.407 4.312 1.00 96.56 88 ILE A N 1
ATOM 744 C CA . ILE A 1 88 ? -6.911 3.910 5.474 1.00 96.56 88 ILE A CA 1
ATOM 745 C C . ILE A 1 88 ? -8.117 4.743 5.026 1.00 96.56 88 ILE A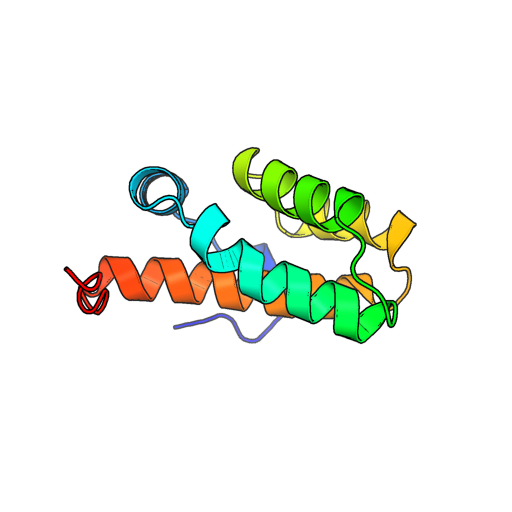 C 1
ATOM 747 O O . ILE A 1 88 ? -9.187 4.669 5.634 1.00 96.56 88 ILE A O 1
ATOM 751 N N . PHE A 1 89 ? -7.967 5.542 3.968 1.00 95.38 89 PHE A N 1
ATOM 752 C CA . PHE A 1 89 ? -9.073 6.304 3.399 1.00 95.38 89 PHE A CA 1
ATOM 753 C C . PHE A 1 89 ? -10.193 5.396 2.875 1.00 95.38 89 PHE A C 1
ATOM 755 O O . PHE A 1 89 ? -11.352 5.628 3.216 1.00 95.38 89 PHE A O 1
ATOM 762 N N . GLU A 1 90 ? -9.877 4.362 2.090 1.00 95.31 90 GLU A N 1
ATOM 763 C CA . GLU A 1 90 ? -10.887 3.442 1.548 1.00 95.31 90 GLU A CA 1
ATOM 764 C C . GLU A 1 90 ? -11.609 2.657 2.646 1.00 95.31 90 GLU A C 1
ATOM 766 O O . GLU A 1 90 ? -12.829 2.511 2.566 1.00 95.31 90 GLU A O 1
ATOM 771 N N . ILE A 1 91 ? -10.900 2.244 3.702 1.00 95.19 91 ILE A N 1
ATOM 772 C CA . ILE A 1 91 ? -11.511 1.627 4.891 1.00 95.19 91 ILE A CA 1
ATOM 773 C C . ILE A 1 91 ? -12.512 2.595 5.529 1.00 95.19 91 ILE A C 1
ATOM 775 O O . ILE A 1 91 ? -13.696 2.288 5.650 1.00 95.19 91 ILE A O 1
ATOM 779 N N . LYS A 1 92 ? -12.091 3.825 5.838 1.00 93.88 92 LYS A N 1
ATOM 780 C CA . LYS A 1 92 ? -12.983 4.816 6.467 1.00 93.88 92 LYS A CA 1
ATOM 781 C C . LYS A 1 92 ? -14.178 5.172 5.596 1.00 93.88 92 LYS A C 1
ATOM 783 O O . LYS A 1 92 ? -15.277 5.410 6.098 1.00 93.88 92 LYS A O 1
ATOM 788 N N . LYS A 1 93 ? -13.984 5.217 4.282 1.00 93.25 93 LYS A N 1
ATOM 789 C CA . LYS A 1 93 ? -15.045 5.493 3.313 1.00 93.25 93 LYS A CA 1
ATOM 790 C C . LYS A 1 93 ? -16.118 4.401 3.313 1.00 93.25 93 LYS A C 1
ATOM 792 O O . LYS A 1 93 ? -17.294 4.735 3.177 1.00 93.25 93 LYS A O 1
ATOM 797 N N . VAL A 1 94 ? -15.750 3.127 3.479 1.00 93.38 94 VAL A N 1
ATOM 798 C CA . VAL A 1 94 ? -16.745 2.046 3.603 1.00 93.38 94 VAL A CA 1
ATOM 799 C C . VAL A 1 94 ? -17.399 2.017 4.981 1.00 93.38 94 VAL A C 1
ATOM 801 O O . VAL A 1 94 ? -18.618 1.883 5.048 1.00 93.38 94 VAL A O 1
ATOM 804 N N . GLU A 1 95 ? -16.641 2.236 6.058 1.00 89.44 95 GLU A N 1
ATOM 805 C CA . GLU A 1 95 ? -17.165 2.287 7.435 1.00 89.44 95 GLU A CA 1
ATOM 806 C C . GLU A 1 95 ? -18.219 3.385 7.620 1.00 89.44 95 GLU A C 1
ATOM 808 O O . GLU A 1 95 ? -19.237 3.188 8.277 1.00 89.44 95 GLU A O 1
ATOM 813 N N . THR A 1 96 ? -17.998 4.547 7.007 1.00 86.94 96 THR A N 1
ATOM 814 C CA . THR A 1 96 ? -18.906 5.703 7.097 1.00 86.94 96 THR A CA 1
ATOM 815 C C . THR A 1 96 ? -20.119 5.609 6.166 1.00 86.94 96 THR A C 1
ATOM 817 O O . THR A 1 96 ? -20.917 6.543 6.110 1.00 86.94 96 THR A O 1
ATOM 820 N N . GLY A 1 97 ? -20.276 4.513 5.414 1.00 76.69 97 GLY A N 1
ATOM 821 C CA . GLY A 1 97 ? -21.382 4.340 4.466 1.00 76.69 97 GLY A CA 1
ATOM 822 C C . GLY A 1 97 ? -21.302 5.253 3.235 1.00 76.69 97 GLY A C 1
ATOM 823 O O . GLY A 1 97 ? -22.238 5.298 2.441 1.00 76.69 97 GLY A O 1
ATOM 824 N N . LEU A 1 98 ? -20.174 5.943 3.027 1.00 63.91 98 LEU A N 1
ATOM 825 C CA . LEU A 1 98 ? -19.909 6.788 1.855 1.00 63.91 98 LEU A CA 1
ATOM 826 C C . LEU A 1 98 ? -19.524 5.976 0.606 1.00 63.91 98 LEU A C 1
ATOM 828 O O . LEU A 1 98 ? -19.129 6.548 -0.413 1.00 63.91 98 LEU A O 1
ATOM 832 N N . ALA A 1 99 ? -19.648 4.646 0.649 1.00 57.22 99 ALA A N 1
ATOM 833 C CA . ALA A 1 99 ? -19.629 3.791 -0.531 1.00 57.22 99 ALA A CA 1
ATOM 834 C C . ALA A 1 99 ? -20.868 4.073 -1.402 1.00 57.22 99 ALA A C 1
ATOM 836 O O . ALA A 1 99 ? -21.854 3.339 -1.407 1.00 57.22 99 ALA A O 1
ATOM 837 N N . VAL A 1 100 ? -20.822 5.183 -2.137 1.00 48.41 100 VAL A N 1
ATOM 838 C CA . VAL A 1 100 ? -21.821 5.545 -3.136 1.00 48.41 100 VAL A CA 1
ATOM 839 C C . VAL A 1 100 ? -21.794 4.496 -4.249 1.00 48.41 100 VAL A C 1
ATOM 841 O O . VAL A 1 100 ? -20.840 4.424 -5.016 1.00 48.41 100 VAL A O 1
ATOM 844 N N . LYS A 1 101 ? -22.862 3.690 -4.273 1.00 44.16 101 LYS A N 1
ATOM 845 C CA . LYS A 1 101 ? -23.470 2.958 -5.397 1.00 44.16 101 LYS A CA 1
ATOM 846 C C . LYS A 1 101 ? -22.516 2.523 -6.517 1.00 44.16 101 LYS A C 1
ATOM 848 O O . LYS A 1 101 ? -22.186 3.306 -7.408 1.00 44.16 101 LYS A O 1
ATOM 853 N N . SER A 1 102 ? -22.218 1.224 -6.551 1.00 40.09 102 SER A N 1
ATOM 854 C CA . SER A 1 102 ? -21.883 0.528 -7.794 1.00 40.09 102 SER A CA 1
ATOM 855 C C . SER A 1 102 ? -22.969 0.834 -8.828 1.00 40.09 102 SER A C 1
ATOM 857 O O . SER A 1 102 ? -24.158 0.678 -8.540 1.00 40.09 102 SER A O 1
ATOM 859 N N . LYS A 1 103 ? -22.566 1.334 -9.999 1.00 40.31 103 LYS A N 1
ATOM 860 C CA . LYS A 1 103 ? -23.469 1.494 -11.139 1.00 40.31 103 LYS A CA 1
ATOM 861 C C . LYS A 1 103 ? -24.065 0.121 -11.467 1.00 40.31 103 LYS A C 1
ATOM 863 O O . LYS A 1 103 ? -23.310 -0.837 -11.620 1.00 40.31 103 LYS A O 1
ATOM 868 N N . SER A 1 104 ? -25.398 0.060 -11.483 1.00 36.62 104 SER A N 1
ATOM 869 C CA . SER A 1 104 ? -26.173 -0.986 -12.157 1.00 36.62 104 SER A CA 1
ATOM 870 C C . SER A 1 104 ? -25.854 -1.031 -13.645 1.00 36.62 104 SER A C 1
ATOM 872 O O . SER A 1 104 ? -25.442 0.026 -14.182 1.00 36.62 104 SER A O 1
#

pLDDT: mean 92.19, std 12.66, range [36.62, 98.06]

Radius of gyration: 13.64 Å; Cα contacts (8 Å, |Δi|>4): 76; chains: 1; bounding box: 41×24×32 Å

Secondary structure (DSSP, 8-state):
----SHHHHHS----HHHHHHTTHHHHHHHHHHHHHHHHHSS--HHHHHHHHHHHHTT--HHHHHHHHHHHHTTHHHHHHHHHHHHHHHHHHHHHTT-------

InterPro domains:
  IPR002483 PWI domain [PF01480] (27-90)
  IPR002483 PWI domain [PS51025] (7-104)
  IPR002483 PWI domain [SM00311] (20-93)
  IPR036483 PWI domain superfamily [SSF101233] (25-92)
  IPR053294 RNA-binding PWI domain-containing protein [PTHR47334] (1-104)

Nearest PDB structures (foldseek):
  3v53-assembly4_D  TM=9.347E-01  e=7.253E-07  Homo sapiens
  3v53-assembly2_B  TM=9.435E-01  e=8.641E-07  Homo sapiens
  3v53-assembly3_C  TM=9.467E-01  e=2.777E-06  Homo sapiens
  3v53-assembly1_A  TM=9.295E-01  e=1.642E-06  Homo sapiens
  3v53-assembly5_E  TM=9.442E-01  e=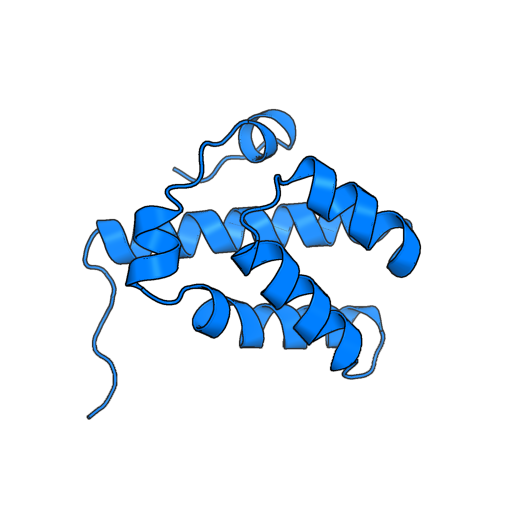1.063E-05  Homo sapiens

Foldseek 3Di:
DFDDDPVCLLPDDAPVVLCVVVVCLVVCLVVLQVVVCVQPVDGDVVVSVVLSVCVVVVDGLVVQLVVCCVPRPPCSSVVSSVSSSVSVVVSVCVVVVVPPDDDD